Protein AF-J9E494-F1 (afdb_monomer_lite)

Radius of gyration: 24.42 Å; chains: 1; bounding box: 74×22×25 Å

Foldseek 3Di:
DVVVVVVVCVPVVVVVVCVVVVVPDPPPDDDDDDFDDDPNHTDPPDDDDDDDDPD

Structure (mmCIF, N/CA/C/O backbone):
data_AF-J9E494-F1
#
_entry.id   AF-J9E494-F1
#
loop_
_atom_site.group_PDB
_atom_site.id
_atom_site.type_symbol
_atom_site.label_atom_id
_atom_site.label_alt_id
_atom_site.label_comp_id
_atom_site.label_asym_id
_atom_site.label_entity_id
_atom_site.label_seq_id
_atom_site.pdbx_PDB_ins_code
_atom_site.Cartn_x
_atom_site.Cartn_y
_atom_site.Cartn_z
_atom_site.occupancy
_atom_site.B_iso_or_equiv
_atom_site.auth_seq_id
_atom_site.auth_comp_id
_atom_site.auth_asym_id
_atom_site.auth_atom_id
_atom_site.pdbx_PDB_model_num
ATOM 1 N N . MET A 1 1 ? 45.817 11.228 -13.333 1.00 78.56 1 MET A N 1
ATOM 2 C CA . MET A 1 1 ? 45.287 10.081 -12.561 1.00 78.56 1 MET A CA 1
ATOM 3 C C . MET A 1 1 ? 44.173 10.498 -11.604 1.00 78.56 1 MET A C 1
ATOM 5 O O . MET A 1 1 ? 43.050 10.072 -11.814 1.00 78.56 1 MET A O 1
ATOM 9 N N . ILE A 1 2 ? 44.414 11.406 -10.648 1.00 88.88 2 ILE A N 1
ATOM 10 C CA . ILE A 1 2 ? 43.401 11.850 -9.660 1.00 88.88 2 ILE A CA 1
ATOM 11 C C . ILE A 1 2 ? 42.125 12.424 -10.309 1.00 88.88 2 ILE A C 1
ATOM 13 O O . ILE A 1 2 ? 41.025 12.057 -9.917 1.00 88.88 2 ILE A O 1
ATOM 17 N N . ARG A 1 3 ? 42.247 13.248 -11.362 1.00 88.19 3 ARG A N 1
ATOM 18 C CA . ARG A 1 3 ? 41.086 13.813 -12.085 1.00 88.19 3 ARG A CA 1
ATOM 19 C C . ARG A 1 3 ? 40.193 12.747 -12.729 1.00 88.19 3 ARG A C 1
ATOM 21 O O . ARG A 1 3 ? 38.980 12.879 -12.721 1.00 88.19 3 ARG A O 1
ATOM 28 N N . GLN A 1 4 ? 40.794 11.705 -13.298 1.00 87.06 4 GLN A N 1
ATOM 29 C CA . GLN A 1 4 ? 40.045 10.612 -13.923 1.00 87.06 4 GLN A CA 1
ATOM 30 C C . GLN A 1 4 ? 39.357 9.750 -12.868 1.00 87.06 4 GLN A C 1
ATOM 32 O O . GLN A 1 4 ? 38.203 9.392 -13.053 1.00 87.06 4 GLN A O 1
ATOM 37 N N . ILE A 1 5 ? 40.032 9.492 -11.744 1.00 90.06 5 ILE A N 1
ATOM 38 C CA . ILE A 1 5 ? 39.447 8.785 -10.599 1.00 90.06 5 ILE A CA 1
ATOM 39 C C . ILE A 1 5 ? 38.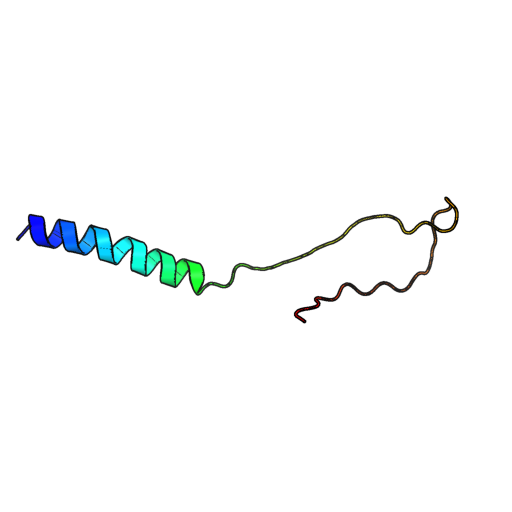242 9.562 -10.059 1.00 90.06 5 ILE A C 1
ATOM 41 O O . ILE A 1 5 ? 37.192 8.966 -9.861 1.00 90.06 5 ILE A O 1
ATOM 45 N N . LEU A 1 6 ? 38.364 10.885 -9.901 1.00 89.69 6 LEU A N 1
ATOM 46 C CA . LEU A 1 6 ? 37.272 11.741 -9.434 1.00 89.69 6 LEU A CA 1
ATOM 47 C C . LEU A 1 6 ? 36.060 11.698 -10.374 1.00 89.69 6 LEU A C 1
ATOM 49 O O . LEU A 1 6 ? 34.938 11.534 -9.916 1.00 89.69 6 LEU A O 1
ATOM 53 N N . LEU A 1 7 ? 36.284 11.797 -11.688 1.00 88.50 7 LEU A N 1
ATOM 54 C CA . LEU A 1 7 ? 35.206 11.723 -12.680 1.00 88.50 7 LEU A CA 1
ATOM 55 C C . LEU A 1 7 ? 34.527 10.345 -12.690 1.00 88.50 7 LEU A C 1
ATOM 57 O O . LEU A 1 7 ? 33.304 10.246 -12.800 1.00 88.50 7 LEU A O 1
ATOM 61 N N . LEU A 1 8 ? 35.314 9.279 -12.539 1.00 89.69 8 LEU A N 1
ATOM 62 C CA . LEU A 1 8 ? 34.812 7.911 -12.534 1.00 89.69 8 LEU A CA 1
ATOM 63 C C . LEU A 1 8 ? 33.957 7.632 -11.289 1.00 89.69 8 LEU A C 1
ATOM 65 O O . LEU A 1 8 ? 32.868 7.071 -11.400 1.00 89.69 8 LEU A O 1
ATOM 69 N N . THR A 1 9 ? 34.404 8.069 -10.108 1.00 89.94 9 THR A N 1
ATOM 70 C CA . THR A 1 9 ? 33.654 7.875 -8.860 1.00 89.94 9 THR A CA 1
ATOM 71 C C . THR A 1 9 ? 32.369 8.696 -8.840 1.00 89.94 9 THR A C 1
ATOM 73 O O . THR A 1 9 ? 31.337 8.172 -8.422 1.00 89.94 9 THR A O 1
ATOM 76 N N . THR A 1 10 ? 32.378 9.927 -9.366 1.00 90.12 10 THR A N 1
ATOM 77 C CA . THR A 1 10 ? 31.165 10.762 -9.442 1.00 90.12 10 THR A CA 1
ATOM 78 C C . THR A 1 10 ? 30.048 10.152 -10.287 1.00 90.12 10 THR A C 1
ATOM 80 O O . THR A 1 10 ? 28.882 10.383 -9.988 1.00 90.12 10 THR A O 1
ATOM 83 N N . PHE A 1 11 ? 30.379 9.356 -11.308 1.00 85.88 11 PHE A N 1
ATOM 84 C CA . PHE A 1 11 ? 29.387 8.712 -12.177 1.00 85.88 11 PHE A CA 1
ATOM 85 C C . PHE A 1 11 ? 28.983 7.313 -11.697 1.00 85.88 11 PHE A C 1
ATOM 87 O O . PHE A 1 11 ? 27.806 6.945 -11.756 1.00 85.88 11 PHE A O 1
ATOM 94 N N . LEU A 1 12 ? 29.941 6.523 -11.207 1.00 88.00 12 LEU A N 1
ATOM 95 C CA . LEU A 1 12 ? 29.687 5.139 -10.802 1.00 88.00 12 LEU A CA 1
ATOM 96 C C . LEU A 1 12 ? 28.929 5.043 -9.478 1.00 88.00 12 LEU A C 1
ATOM 98 O O . LEU A 1 12 ? 28.055 4.189 -9.347 1.00 88.00 12 LEU A O 1
ATOM 102 N N . ILE A 1 13 ? 29.219 5.920 -8.512 1.00 86.25 13 ILE A N 1
ATOM 103 C CA . ILE A 1 13 ? 28.606 5.843 -7.181 1.00 86.25 13 ILE A CA 1
ATOM 104 C C . ILE A 1 13 ? 27.076 6.036 -7.262 1.00 86.25 13 ILE A C 1
ATOM 106 O O . ILE A 1 13 ? 26.362 5.121 -6.850 1.00 86.25 13 ILE A O 1
ATOM 110 N N . PRO A 1 14 ? 26.524 7.118 -7.849 1.00 81.81 14 PRO A N 1
ATOM 111 C CA . PRO A 1 14 ? 25.070 7.301 -7.929 1.00 81.81 14 PRO A CA 1
ATOM 112 C C . PRO A 1 14 ? 24.365 6.195 -8.721 1.00 81.81 14 PRO A C 1
ATOM 114 O O . PRO A 1 14 ? 23.265 5.789 -8.357 1.00 81.81 14 PRO A O 1
ATOM 117 N N . SER A 1 15 ? 25.013 5.671 -9.766 1.00 80.81 15 SER A N 1
ATOM 118 C CA . SER A 1 15 ? 24.473 4.588 -10.597 1.00 80.81 15 SER A CA 1
ATOM 119 C C . SER A 1 15 ? 24.298 3.289 -9.801 1.00 80.81 15 SER A C 1
ATOM 121 O O . SER A 1 15 ? 23.262 2.634 -9.902 1.00 80.81 15 SER A O 1
ATOM 123 N N . ILE A 1 16 ? 25.275 2.942 -8.956 1.00 82.31 16 ILE A N 1
ATOM 124 C CA . ILE A 1 16 ? 25.209 1.763 -8.080 1.00 82.31 16 ILE A CA 1
ATOM 125 C C . ILE A 1 16 ? 24.150 1.956 -6.987 1.00 82.31 16 ILE A C 1
ATOM 127 O O . ILE A 1 16 ? 23.379 1.036 -6.721 1.00 82.31 16 ILE A O 1
ATOM 131 N N . TYR A 1 17 ? 24.062 3.148 -6.385 1.00 76.94 17 TYR A N 1
ATOM 132 C CA . TYR A 1 17 ? 23.041 3.455 -5.374 1.00 76.94 17 TYR A CA 1
ATOM 133 C C . TYR A 1 17 ? 21.620 3.459 -5.952 1.00 76.94 17 TYR A C 1
ATOM 135 O O . TYR A 1 17 ? 20.705 2.960 -5.301 1.00 76.94 17 TYR A O 1
ATOM 143 N N . GLY A 1 18 ? 21.426 3.974 -7.168 1.00 72.12 18 GLY A N 1
ATOM 144 C CA . GLY A 1 18 ? 20.138 3.939 -7.865 1.00 72.12 18 GLY A CA 1
ATOM 145 C C . GLY A 1 18 ? 19.716 2.518 -8.240 1.00 72.12 18 GLY A C 1
ATOM 146 O O . GLY A 1 18 ? 18.560 2.154 -8.042 1.00 72.12 18 GLY A O 1
ATOM 147 N N . ALA A 1 19 ? 20.657 1.688 -8.701 1.00 71.25 19 ALA A N 1
ATOM 148 C CA . ALA A 1 19 ? 20.395 0.279 -8.978 1.00 71.25 19 ALA A CA 1
ATOM 149 C C . ALA A 1 19 ? 20.078 -0.497 -7.690 1.00 71.25 19 ALA A C 1
ATOM 151 O O . ALA A 1 19 ? 19.041 -1.140 -7.612 1.00 71.25 19 ALA A O 1
ATOM 152 N N . ALA A 1 20 ? 20.899 -0.395 -6.642 1.00 69.25 20 ALA A N 1
ATOM 153 C CA . ALA A 1 20 ? 20.652 -1.101 -5.382 1.00 69.25 20 ALA A CA 1
ATOM 154 C C . ALA A 1 20 ? 19.379 -0.608 -4.665 1.00 69.25 20 ALA A C 1
ATOM 156 O O . ALA A 1 20 ? 18.598 -1.415 -4.166 1.00 69.25 20 ALA A O 1
ATOM 157 N N . GLY A 1 21 ? 19.139 0.707 -4.655 1.00 66.19 21 GLY A N 1
ATOM 158 C CA . GLY A 1 21 ? 17.949 1.321 -4.061 1.00 66.19 21 GLY A CA 1
ATOM 159 C C . GLY A 1 21 ? 16.662 1.109 -4.865 1.00 66.19 21 GLY A C 1
ATOM 160 O O . GLY A 1 21 ? 15.583 1.172 -4.284 1.00 66.19 21 GLY A O 1
ATOM 161 N N . GLY A 1 22 ? 16.768 0.847 -6.172 1.00 62.25 22 GLY A N 1
ATOM 162 C CA . GLY A 1 22 ? 15.646 0.483 -7.044 1.00 62.25 22 GLY A CA 1
ATOM 163 C C . GLY A 1 22 ? 15.376 -1.025 -7.122 1.00 62.25 22 GLY A C 1
ATOM 164 O O . GLY A 1 22 ? 14.248 -1.421 -7.396 1.00 62.25 22 GLY A O 1
ATOM 165 N N . LEU A 1 23 ? 16.385 -1.867 -6.861 1.00 60.62 23 LEU A N 1
ATOM 166 C CA . LEU A 1 23 ? 16.268 -3.334 -6.834 1.00 60.62 23 LEU A CA 1
ATOM 167 C C . LEU A 1 23 ? 15.684 -3.858 -5.518 1.00 60.62 23 LEU A C 1
ATOM 169 O O . LEU A 1 23 ? 15.036 -4.904 -5.508 1.00 60.62 23 LEU A O 1
ATOM 173 N N . VAL A 1 24 ? 15.870 -3.137 -4.409 1.00 60.47 24 VAL A N 1
ATOM 174 C CA . VAL A 1 24 ? 15.082 -3.374 -3.197 1.00 60.47 24 VAL A CA 1
ATOM 175 C C . VAL A 1 24 ? 13.725 -2.729 -3.427 1.00 60.47 24 VAL A C 1
ATOM 177 O O . VAL A 1 24 ? 13.523 -1.551 -3.131 1.00 60.47 24 VAL A O 1
ATOM 180 N N . GLY A 1 25 ? 12.805 -3.510 -4.000 1.00 55.16 25 GLY A N 1
ATOM 181 C CA . GLY A 1 25 ? 11.393 -3.166 -4.059 1.00 55.16 25 GLY A CA 1
ATOM 182 C C . GLY A 1 25 ? 10.988 -2.624 -2.697 1.00 55.16 25 GLY A C 1
ATOM 183 O O . GLY A 1 25 ? 11.104 -3.317 -1.683 1.00 55.16 25 GLY A O 1
ATOM 184 N N . ARG A 1 26 ? 10.610 -1.342 -2.653 1.00 64.25 26 ARG A N 1
ATOM 185 C CA . ARG A 1 26 ? 10.085 -0.749 -1.426 1.00 64.25 26 ARG A CA 1
ATOM 186 C C . ARG A 1 26 ? 8.990 -1.683 -0.931 1.00 64.25 26 ARG A C 1
ATOM 188 O O . ARG A 1 26 ? 8.239 -2.208 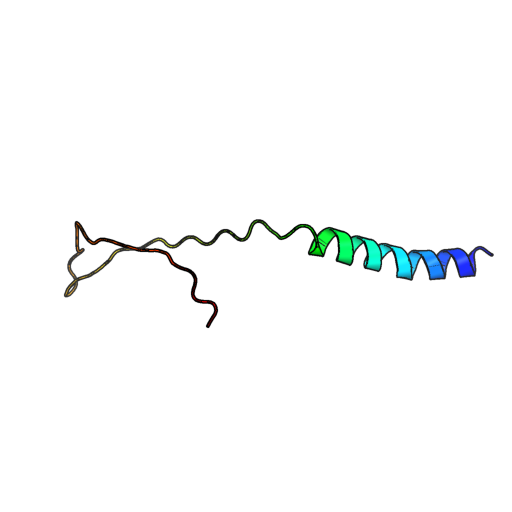-1.748 1.00 64.25 26 ARG A O 1
ATOM 195 N N . THR A 1 27 ? 8.876 -1.891 0.376 1.00 66.38 27 THR A N 1
ATOM 196 C CA . THR A 1 27 ? 7.665 -2.498 0.928 1.00 66.38 27 THR A CA 1
ATOM 197 C C . THR A 1 27 ? 6.499 -1.598 0.524 1.00 66.38 27 THR A C 1
ATOM 199 O O . THR A 1 27 ? 6.274 -0.556 1.136 1.00 66.38 27 THR A O 1
ATOM 202 N N . GLN A 1 28 ? 5.830 -1.943 -0.574 1.00 69.12 28 GLN A N 1
ATOM 203 C CA . GLN A 1 28 ? 4.657 -1.243 -1.065 1.00 69.12 28 GLN A CA 1
ATOM 204 C C . GLN A 1 28 ? 3.493 -1.807 -0.266 1.00 69.12 28 GLN A C 1
ATOM 206 O O . GLN A 1 28 ? 2.952 -2.861 -0.585 1.00 69.12 28 GLN A O 1
ATOM 211 N N . SER A 1 29 ? 3.191 -1.164 0.856 1.00 80.44 29 SER A N 1
ATOM 212 C CA . SER A 1 29 ? 1.994 -1.453 1.631 1.00 80.44 29 SER A CA 1
ATOM 213 C C . SER A 1 29 ? 0.977 -0.342 1.403 1.00 80.44 29 SER A C 1
ATOM 215 O O . SER A 1 29 ? 1.288 0.843 1.511 1.00 80.44 29 SER A O 1
ATOM 217 N N . ALA A 1 30 ? -0.251 -0.742 1.087 1.00 84.31 30 ALA A N 1
ATOM 218 C CA . ALA A 1 30 ? -1.402 0.140 0.996 1.00 84.31 30 ALA A CA 1
ATOM 219 C C . ALA A 1 30 ? -2.405 -0.237 2.091 1.00 84.31 30 ALA A C 1
ATOM 221 O O . ALA A 1 30 ? -2.576 -1.409 2.427 1.00 84.31 30 ALA A O 1
ATOM 222 N N . GLY A 1 31 ? -3.060 0.767 2.665 1.00 89.94 31 GLY A N 1
ATOM 223 C CA . GLY A 1 31 ? -4.084 0.582 3.684 1.00 89.94 31 GLY A CA 1
ATOM 224 C C . GLY A 1 31 ? -5.162 1.647 3.550 1.00 89.94 31 GLY A C 1
ATOM 225 O O . GLY A 1 31 ? -4.866 2.795 3.227 1.00 89.94 31 GLY A O 1
ATOM 226 N N . ALA A 1 32 ? -6.410 1.265 3.810 1.00 92.62 32 ALA A N 1
ATOM 227 C CA . ALA A 1 32 ? -7.559 2.161 3.786 1.00 92.62 32 ALA A CA 1
ATOM 228 C C . ALA A 1 32 ? -8.312 2.088 5.120 1.00 92.62 32 ALA A C 1
ATOM 230 O O . ALA A 1 32 ? -8.420 1.021 5.728 1.00 92.62 32 ALA A O 1
ATOM 231 N N . LYS A 1 33 ? -8.839 3.227 5.580 1.00 95.56 33 LYS A N 1
ATOM 232 C CA . LYS A 1 33 ? -9.658 3.336 6.794 1.00 95.56 33 LYS A CA 1
ATOM 233 C C . LYS A 1 33 ? -10.819 4.292 6.542 1.00 95.56 33 LYS A C 1
ATOM 235 O O . LYS A 1 33 ? -10.622 5.354 5.961 1.00 95.56 33 LYS A O 1
ATOM 240 N N . GLY A 1 34 ? -12.004 3.940 7.028 1.00 94.12 34 GLY A N 1
ATOM 241 C CA . GLY A 1 34 ? -13.194 4.776 6.915 1.00 94.12 34 GLY A CA 1
ATOM 242 C C . GLY A 1 34 ? -14.442 4.083 7.449 1.00 94.12 34 GLY A C 1
ATOM 243 O O . GLY A 1 34 ? -14.353 3.016 8.054 1.00 94.12 34 GLY A O 1
ATOM 244 N N . TYR A 1 35 ? -15.591 4.709 7.203 1.00 95.00 35 TYR A N 1
ATOM 245 C CA . TYR A 1 35 ? -16.914 4.174 7.514 1.00 95.00 35 TYR A CA 1
ATOM 246 C C . TYR A 1 35 ? -17.691 3.982 6.215 1.00 95.00 35 TYR A C 1
ATOM 248 O O . TYR A 1 35 ? -17.665 4.858 5.349 1.00 95.00 35 TYR A O 1
ATOM 256 N N . LEU A 1 36 ? -18.395 2.859 6.092 1.00 95.62 36 LEU A N 1
ATOM 257 C CA . LEU A 1 36 ? -19.398 2.689 5.050 1.00 95.62 36 LEU A CA 1
ATOM 258 C C . LEU A 1 36 ? -20.712 3.281 5.545 1.00 95.62 36 LEU A C 1
ATOM 260 O O . LEU A 1 36 ? -21.142 2.998 6.661 1.00 95.62 36 LEU A O 1
ATOM 264 N N . MET A 1 37 ? -21.319 4.121 4.715 1.00 96.69 37 MET A N 1
ATOM 265 C CA . MET A 1 37 ? -22.586 4.777 5.008 1.00 96.69 37 MET A CA 1
ATOM 266 C C . MET A 1 37 ? -23.651 4.278 4.036 1.00 96.69 37 MET A C 1
ATOM 268 O O . MET A 1 37 ? -23.411 4.221 2.831 1.00 96.69 37 MET A O 1
ATOM 272 N N . CYS A 1 38 ? -24.842 3.997 4.549 1.00 95.50 38 CYS A N 1
ATOM 273 C CA . CYS A 1 38 ? -26.048 3.741 3.777 1.00 95.50 38 CYS A CA 1
ATOM 274 C C . CYS A 1 38 ? -27.083 4.803 4.163 1.00 95.50 38 CYS A C 1
ATOM 276 O O . CYS A 1 38 ? -27.506 4.873 5.313 1.00 95.50 38 CYS A O 1
ATOM 278 N N . ASN A 1 39 ? -27.444 5.695 3.234 1.00 96.44 39 ASN A N 1
ATOM 279 C CA . ASN A 1 39 ? -28.397 6.792 3.483 1.00 96.44 39 ASN A CA 1
ATOM 280 C C . ASN A 1 39 ? -28.074 7.652 4.726 1.00 96.44 39 ASN A C 1
ATOM 282 O O . ASN A 1 39 ? -28.967 8.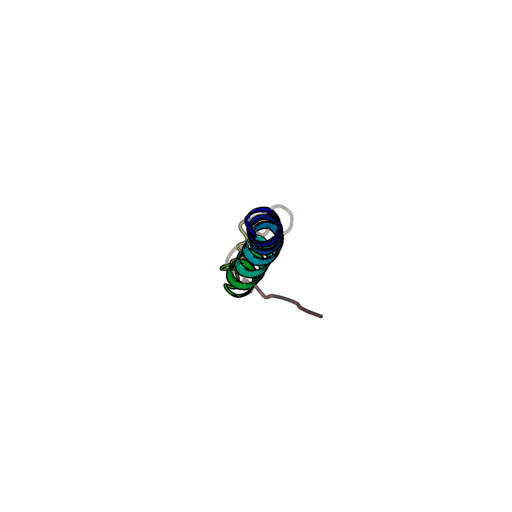091 5.444 1.00 96.44 39 ASN A O 1
ATOM 286 N N . GLY A 1 40 ? -26.786 7.885 4.996 1.00 96.31 40 GLY A N 1
ATOM 287 C CA . GLY A 1 40 ? -26.328 8.667 6.151 1.00 96.31 40 GLY A CA 1
ATOM 288 C C . GLY A 1 40 ? -26.225 7.889 7.468 1.00 96.31 40 GLY A C 1
ATOM 289 O O . GLY A 1 40 ? -25.845 8.476 8.478 1.00 96.31 40 GLY A O 1
ATOM 290 N N . VAL A 1 41 ? -26.509 6.584 7.466 1.00 96.50 41 VAL A N 1
ATOM 291 C CA . VAL A 1 41 ? -26.380 5.695 8.630 1.00 96.50 41 VAL A CA 1
ATOM 292 C C . VAL A 1 41 ? -25.160 4.778 8.451 1.00 96.50 41 VAL A C 1
ATOM 294 O O . VAL A 1 41 ? -24.961 4.272 7.347 1.00 96.50 41 VAL A O 1
ATOM 297 N N . PRO A 1 42 ? -24.333 4.541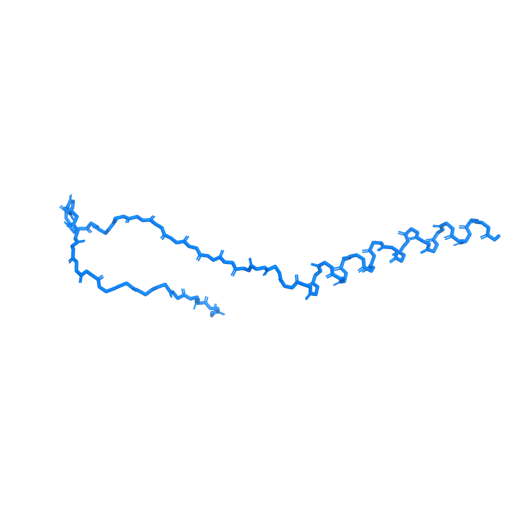 9.489 1.00 96.75 42 PRO A N 1
ATOM 298 C CA . PRO A 1 42 ? -23.233 3.582 9.408 1.00 96.75 42 PRO A CA 1
ATOM 299 C C . PRO A 1 42 ? -23.732 2.162 9.129 1.00 96.75 42 PRO A C 1
ATOM 301 O O . PRO A 1 42 ? -24.565 1.638 9.868 1.00 96.75 42 PRO A O 1
ATOM 304 N N . GLU A 1 43 ? -23.188 1.534 8.092 1.00 97.25 43 GLU A N 1
ATOM 305 C CA . GLU A 1 43 ? -23.561 0.179 7.688 1.00 97.25 43 GLU A CA 1
ATOM 306 C C . GLU A 1 43 ? -22.633 -0.856 8.338 1.00 97.25 43 GLU A C 1
ATOM 308 O O . GLU A 1 43 ? -21.409 -0.687 8.367 1.00 97.25 43 GLU A O 1
ATOM 313 N N . SER A 1 44 ? -23.209 -1.943 8.858 1.00 95.31 44 SER A N 1
ATOM 314 C CA . SER A 1 44 ? -22.476 -2.982 9.594 1.00 95.31 44 SER A CA 1
ATOM 315 C C . SER A 1 44 ? -22.565 -4.343 8.901 1.00 95.31 44 SER A C 1
ATOM 317 O O . SER A 1 44 ? -23.495 -4.605 8.151 1.00 95.31 44 SER A O 1
ATOM 319 N N . GLY A 1 45 ? -21.585 -5.221 9.136 1.00 94.88 45 GLY A N 1
ATOM 320 C CA . GLY A 1 45 ? -21.587 -6.573 8.558 1.00 94.88 45 GLY A CA 1
ATOM 321 C C . GLY A 1 45 ? -21.280 -6.637 7.056 1.00 94.88 45 GLY A C 1
ATOM 322 O O . GLY A 1 45 ? -21.508 -7.669 6.431 1.00 94.88 45 GLY A O 1
ATOM 323 N N . VAL A 1 46 ? -20.746 -5.560 6.471 1.00 95.38 46 VAL A N 1
ATOM 324 C CA . VAL A 1 46 ? -20.375 -5.523 5.051 1.00 95.38 46 VAL A CA 1
ATOM 325 C C . VAL A 1 46 ? -19.076 -6.293 4.813 1.00 95.38 46 VAL A C 1
ATOM 327 O O . VAL A 1 46 ? -18.062 -6.041 5.466 1.00 95.38 46 VAL A O 1
ATOM 330 N N . LEU A 1 47 ? -19.084 -7.201 3.835 1.00 95.50 47 LEU A N 1
ATOM 331 C CA . LEU A 1 47 ? -17.874 -7.862 3.352 1.00 95.50 47 LEU A CA 1
ATOM 332 C C . LEU A 1 47 ? -17.069 -6.896 2.472 1.00 95.50 47 LEU A C 1
ATOM 334 O O . LEU A 1 47 ? -17.544 -6.464 1.424 1.00 95.50 47 LEU A O 1
ATOM 338 N N . ILE A 1 48 ? -15.840 -6.583 2.884 1.00 94.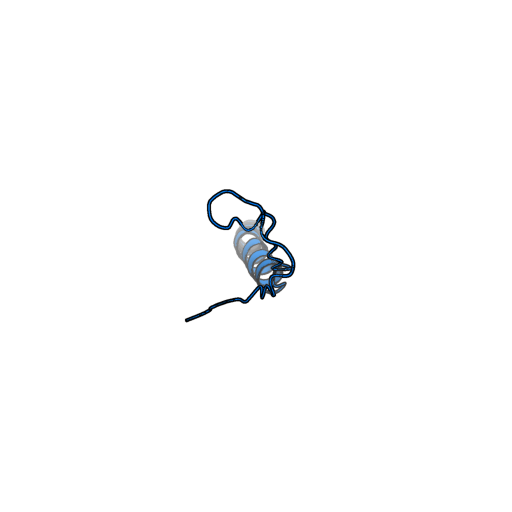31 48 ILE A N 1
ATOM 339 C CA . ILE A 1 48 ? -14.947 -5.659 2.173 1.00 94.31 48 ILE A CA 1
ATOM 340 C C . ILE A 1 48 ? -13.732 -6.426 1.652 1.00 94.31 48 ILE A C 1
ATOM 342 O O . ILE A 1 48 ? -13.123 -7.210 2.381 1.00 94.31 48 ILE A O 1
ATOM 346 N N . LYS A 1 49 ? -13.348 -6.159 0.400 1.00 94.00 49 LYS A N 1
ATOM 347 C CA . LYS A 1 49 ? -12.108 -6.651 -0.205 1.00 94.00 49 LYS A CA 1
ATOM 348 C C . LYS A 1 49 ? -11.251 -5.464 -0.629 1.00 94.00 49 LYS A C 1
ATOM 350 O O . LYS A 1 49 ? -11.639 -4.715 -1.518 1.00 94.00 49 LYS A O 1
ATOM 355 N N . LEU A 1 50 ? -10.079 -5.325 -0.015 1.00 92.81 50 LEU A N 1
ATOM 356 C CA . LEU A 1 50 ? -9.012 -4.498 -0.569 1.00 92.81 50 LEU A CA 1
ATOM 357 C C . LEU A 1 50 ? -8.344 -5.309 -1.683 1.00 92.81 50 LEU A C 1
ATOM 359 O O . LEU A 1 50 ? -7.885 -6.426 -1.437 1.00 92.81 50 LEU A O 1
ATOM 363 N N . TYR A 1 51 ? -8.355 -4.790 -2.903 1.00 91.00 51 TYR A N 1
ATOM 364 C CA . TYR A 1 51 ? -7.701 -5.420 -4.043 1.00 91.00 51 TYR A CA 1
ATOM 365 C C . TYR A 1 51 ? -6.977 -4.361 -4.863 1.00 91.00 51 TYR A C 1
ATOM 367 O O . TYR A 1 51 ? -7.390 -3.203 -4.874 1.00 91.00 51 TYR A O 1
ATOM 375 N N . ASP A 1 52 ? -5.894 -4.784 -5.500 1.00 89.50 52 ASP A N 1
ATOM 376 C CA . ASP A 1 52 ? -5.141 -3.980 -6.452 1.00 89.50 52 ASP A CA 1
ATOM 377 C C . ASP A 1 52 ? -5.668 -4.254 -7.867 1.00 89.50 52 ASP A C 1
ATOM 379 O O . ASP A 1 52 ? -6.037 -5.398 -8.167 1.00 89.50 52 ASP A O 1
ATOM 383 N N . ASP A 1 53 ? -5.754 -3.226 -8.707 1.00 90.62 53 ASP A N 1
ATOM 384 C CA . ASP A 1 53 ? -6.251 -3.329 -10.085 1.00 90.62 53 ASP A CA 1
ATOM 385 C C . ASP A 1 53 ? -5.243 -2.693 -11.045 1.00 90.62 53 ASP A C 1
ATOM 387 O O . ASP A 1 53 ? -5.225 -1.480 -11.232 1.00 90.62 53 ASP A O 1
ATOM 391 N N . ASP A 1 54 ? -4.403 -3.540 -11.643 1.00 86.31 54 ASP A N 1
ATOM 392 C CA . ASP A 1 54 ? -3.294 -3.155 -12.530 1.00 86.31 54 ASP A CA 1
ATOM 393 C C . ASP A 1 54 ? -3.686 -3.085 -14.027 1.00 86.31 54 ASP A C 1
ATOM 395 O O . ASP A 1 54 ? -2.815 -3.161 -14.899 1.00 86.31 54 ASP A O 1
ATOM 399 N N . ARG A 1 55 ? -4.984 -3.038 -14.359 1.00 77.31 55 ARG A N 1
ATOM 400 C CA . ARG A 1 55 ? -5.464 -2.985 -15.758 1.00 77.31 55 ARG A CA 1
ATOM 401 C C . ARG A 1 55 ? -5.122 -1.692 -16.492 1.00 77.31 55 ARG A C 1
ATOM 403 O O . ARG A 1 55 ? -5.167 -0.608 -15.873 1.00 77.31 55 ARG A O 1
#

pLDDT: mean 85.09, std 11.39, range [55.16, 97.25]

Sequence (55 aa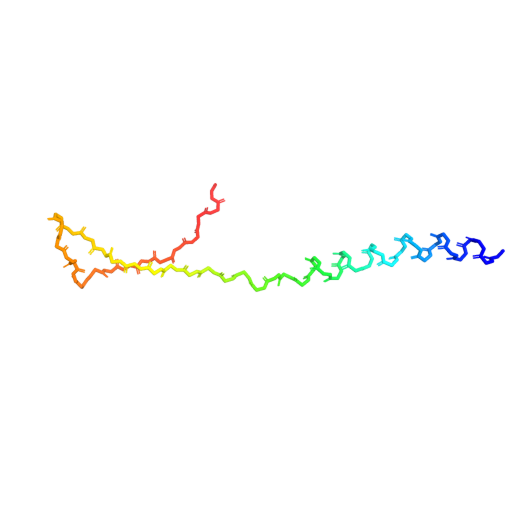):
MIRQILLLTTFLIPSIYGAAGGLVGRTQSAGAKGYLMCNGVPESGVLIKLYDDDR

Organism: Wuchereria bancrofti (NCBI:txid6293)

Secondary structure (DSSP, 8-state):
-HHHHHHHHHHHHHHHHHHHHHHS------------EETTEE--S----------